Protein AF-A0ABD2ZBI4-F1 (afdb_monomer_lite)

InterPro domains:
  IPR021789 KHA domain [PF11834] (66-126)
  IPR021789 KHA domain [PS51490] (66-126)

pLDDT: mean 73.32, std 20.03, range [37.72, 95.75]

Structure (mmCIF, N/CA/C/O backbone):
data_AF-A0ABD2ZBI4-F1
#
_entry.id   AF-A0ABD2ZBI4-F1
#
loop_
_atom_site.group_PDB
_atom_site.id
_atom_site.type_symbol
_atom_site.label_atom_id
_atom_site.label_alt_id
_atom_site.label_comp_id
_atom_site.label_asym_id
_atom_site.label_entity_id
_atom_site.label_seq_id
_atom_site.pdbx_PDB_ins_code
_atom_site.Cartn_x
_atom_site.Cartn_y
_atom_site.Cartn_z
_atom_site.occupancy
_atom_site.B_iso_or_equiv
_atom_site.auth_seq_id
_atom_site.auth_comp_id
_atom_site.auth_asym_id
_atom_site.auth_atom_id
_atom_site.pdbx_PDB_model_num
ATOM 1 N N . MET A 1 1 ? 1.483 36.965 -34.963 1.00 39.94 1 MET A N 1
ATOM 2 C CA . MET A 1 1 ? 0.179 36.285 -34.822 1.00 39.94 1 MET A CA 1
ATOM 3 C C . MET A 1 1 ? 0.174 35.145 -35.820 1.00 39.94 1 MET A C 1
ATOM 5 O O . MET A 1 1 ? 0.020 35.406 -37.003 1.00 39.94 1 MET A O 1
ATOM 9 N N . GLU A 1 2 ? 0.443 33.925 -35.370 1.00 47.12 2 GLU A N 1
ATOM 10 C CA . GLU A 1 2 ? 0.445 32.732 -36.221 1.00 47.12 2 GLU A CA 1
ATOM 11 C C . GLU A 1 2 ? -0.832 31.949 -35.910 1.00 47.12 2 GLU A C 1
ATOM 13 O O . GLU A 1 2 ? -1.054 31.515 -34.780 1.00 47.12 2 GLU A O 1
ATOM 18 N N . ARG A 1 3 ? -1.745 31.913 -36.883 1.00 52.53 3 ARG A N 1
ATOM 19 C CA . ARG A 1 3 ? -3.045 31.249 -36.786 1.00 52.53 3 ARG A CA 1
ATOM 20 C C . ARG A 1 3 ? -2.823 29.797 -37.194 1.00 52.53 3 ARG A C 1
ATOM 22 O O . ARG A 1 3 ? -2.479 29.550 -38.341 1.00 52.53 3 ARG A O 1
ATOM 29 N N . ALA A 1 4 ? -2.986 28.865 -36.258 1.00 58.53 4 ALA A N 1
ATOM 30 C CA . ALA A 1 4 ? -2.943 27.441 -36.560 1.00 58.53 4 ALA A CA 1
ATOM 31 C C . ALA A 1 4 ? -4.121 27.097 -37.484 1.00 58.53 4 ALA A C 1
ATOM 33 O O . ALA A 1 4 ? -5.279 27.143 -37.063 1.00 58.53 4 ALA A O 1
ATOM 34 N N . ASP A 1 5 ? -3.812 26.824 -38.749 1.00 60.62 5 ASP A N 1
ATOM 35 C CA . ASP A 1 5 ? -4.770 26.321 -39.725 1.00 60.62 5 ASP A CA 1
ATOM 36 C C . ASP A 1 5 ? -4.970 24.828 -39.454 1.00 60.62 5 ASP A C 1
ATOM 38 O O . ASP A 1 5 ? -4.016 24.047 -39.424 1.00 60.62 5 ASP A O 1
ATOM 42 N N . VAL A 1 6 ? -6.204 24.442 -39.147 1.00 62.09 6 VAL A N 1
ATOM 43 C CA . VAL A 1 6 ? -6.538 23.056 -38.819 1.00 62.09 6 VAL A CA 1
ATOM 44 C C . VAL A 1 6 ? -6.834 22.335 -40.129 1.00 62.09 6 VAL A C 1
ATOM 46 O O . VAL A 1 6 ? -7.822 22.646 -40.785 1.00 62.09 6 VAL A O 1
ATOM 49 N N . ASP A 1 7 ? -5.973 21.383 -40.485 1.00 65.12 7 ASP A N 1
ATOM 50 C CA . ASP A 1 7 ? -6.052 20.567 -41.701 1.00 65.12 7 ASP A CA 1
ATOM 51 C C . ASP A 1 7 ? -7.427 19.877 -41.856 1.00 65.12 7 ASP A C 1
ATOM 53 O O . ASP A 1 7 ? -7.882 19.142 -40.968 1.00 65.12 7 ASP A O 1
ATOM 57 N N . ASP A 1 8 ? -8.094 20.100 -42.997 1.00 60.00 8 ASP A N 1
ATOM 58 C CA . ASP A 1 8 ? -9.451 19.605 -43.309 1.00 60.00 8 ASP A CA 1
ATOM 59 C C . ASP A 1 8 ? -9.556 18.065 -43.258 1.00 60.00 8 ASP A C 1
ATOM 61 O O . ASP A 1 8 ? -10.634 17.492 -43.048 1.00 60.00 8 ASP A O 1
ATOM 65 N N . THR A 1 9 ? -8.422 17.369 -43.356 1.00 56.16 9 THR A N 1
ATOM 66 C CA . THR A 1 9 ? -8.325 15.910 -43.223 1.00 56.16 9 THR A CA 1
ATOM 67 C C . THR A 1 9 ? -8.697 15.416 -41.820 1.00 56.16 9 THR A C 1
ATOM 69 O O . THR A 1 9 ? -9.193 14.297 -41.675 1.00 56.16 9 THR A O 1
ATOM 72 N N . ILE A 1 10 ? -8.505 16.229 -40.773 1.00 58.94 10 ILE A N 1
ATOM 73 C CA . ILE A 1 10 ? -8.881 15.867 -39.393 1.00 58.94 10 ILE A CA 1
ATOM 74 C C . ILE A 1 10 ? -10.389 16.046 -39.187 1.00 58.94 10 ILE A C 1
ATOM 76 O O . ILE A 1 10 ? -11.028 15.232 -38.516 1.00 58.94 10 ILE A O 1
ATOM 80 N N . ARG A 1 11 ? -10.985 17.062 -39.823 1.00 54.84 11 ARG A N 1
ATOM 81 C CA . ARG A 1 11 ? -12.418 17.368 -39.706 1.00 54.84 11 ARG A CA 1
ATOM 82 C C . ARG A 1 11 ? -13.302 16.254 -40.279 1.00 54.84 11 ARG A C 1
ATOM 84 O O . ARG A 1 11 ? -14.372 16.003 -39.740 1.00 54.84 11 ARG A O 1
ATOM 91 N N . SER A 1 12 ? -12.841 15.556 -41.317 1.00 58.25 12 SER A N 1
ATOM 92 C CA . SER A 1 12 ? -13.592 14.474 -41.981 1.00 58.25 12 SER A CA 1
ATOM 93 C C . SER A 1 12 ? -13.561 13.117 -41.258 1.00 58.25 12 SER A C 1
ATOM 95 O O . SER A 1 12 ? -14.375 12.249 -41.567 1.00 58.25 12 SER A O 1
ATOM 97 N N . LYS A 1 13 ? -12.654 12.920 -40.286 1.00 53.72 13 LYS A N 1
ATOM 98 C CA . LYS A 1 13 ? -12.561 11.682 -39.479 1.00 53.72 13 LYS A CA 1
ATOM 99 C C . LYS A 1 13 ? -13.360 11.733 -38.181 1.00 53.72 13 LYS A C 1
ATOM 101 O O . LYS A 1 13 ? -13.559 10.703 -37.539 1.00 53.72 13 LYS A O 1
ATOM 106 N N . LEU A 1 14 ? -13.823 12.916 -37.793 1.00 54.75 14 LEU A N 1
ATOM 107 C CA . LEU A 1 14 ? -14.796 13.062 -36.726 1.00 54.75 14 LEU A CA 1
ATOM 108 C C . LEU A 1 14 ? -16.154 12.746 -37.348 1.00 54.75 14 LEU A C 1
ATOM 110 O O . LEU A 1 14 ? -16.728 13.579 -38.043 1.00 54.75 14 LEU A O 1
ATOM 114 N N . SER A 1 15 ? -16.622 11.508 -37.163 1.00 55.59 15 SER A N 1
ATOM 115 C CA . SER A 1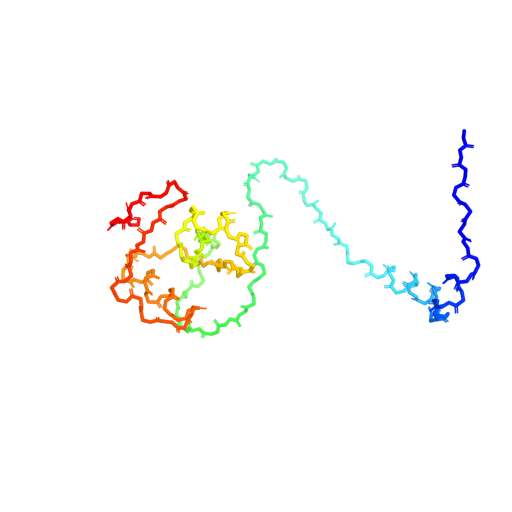 15 ? -17.995 11.129 -37.503 1.00 55.59 15 SER A CA 1
ATOM 116 C C . SER A 1 15 ? -18.935 12.253 -37.050 1.00 55.59 15 SER A C 1
ATOM 118 O O . SER A 1 15 ? -18.845 12.656 -35.885 1.00 55.59 15 SER A O 1
ATOM 120 N N . PRO A 1 16 ? -19.831 12.767 -37.911 1.00 56.75 16 PRO A N 1
ATOM 121 C CA . PRO A 1 16 ? -20.856 13.718 -37.520 1.00 56.75 16 PRO A CA 1
ATOM 122 C C . PRO A 1 16 ? -21.944 12.964 -36.745 1.00 56.75 16 PRO A C 1
ATOM 124 O O . PRO A 1 16 ? -23.127 13.047 -37.061 1.00 56.75 16 PRO A O 1
ATOM 127 N N . VAL A 1 17 ? -21.551 12.194 -35.725 1.00 58.75 17 VAL A N 1
ATOM 128 C CA . VAL A 1 17 ? -22.416 11.926 -34.587 1.00 58.75 17 VAL A CA 1
ATOM 129 C C . VAL A 1 17 ? -22.690 13.296 -33.998 1.00 58.75 17 VAL A C 1
ATOM 131 O O . VAL A 1 17 ? -21.837 13.959 -33.415 1.00 58.75 17 VAL A O 1
ATOM 134 N N . ASN A 1 18 ? -23.876 13.739 -34.382 1.00 60.50 18 ASN A N 1
ATOM 135 C CA . ASN A 1 18 ? -24.550 14.990 -34.160 1.00 60.50 18 ASN A CA 1
ATOM 136 C C . ASN A 1 18 ? -23.976 15.774 -32.967 1.00 60.50 18 ASN A C 1
ATOM 138 O O . ASN A 1 18 ? -24.384 15.608 -31.821 1.00 60.50 18 ASN A O 1
ATOM 142 N N . LEU A 1 19 ? -23.020 16.666 -33.251 1.00 64.50 19 LEU A N 1
ATOM 143 C CA . LEU A 1 19 ? -22.458 17.590 -32.262 1.00 64.50 19 LEU A CA 1
ATOM 144 C C . LEU A 1 19 ? -23.580 18.366 -31.549 1.00 64.50 19 LEU A C 1
ATOM 146 O O . LEU A 1 19 ? -23.479 18.673 -30.368 1.00 64.50 19 LEU A O 1
ATOM 150 N N . ASN A 1 20 ? -24.674 18.638 -32.262 1.00 65.69 20 ASN A N 1
ATOM 151 C CA . ASN A 1 20 ? -25.855 19.297 -31.729 1.00 65.69 20 ASN A CA 1
ATOM 152 C C . ASN A 1 20 ? -26.642 18.403 -30.743 1.00 65.69 20 ASN A C 1
ATOM 154 O O . ASN A 1 20 ? -27.115 18.911 -29.737 1.00 65.69 20 ASN A O 1
ATOM 158 N N . GLU A 1 21 ? -26.690 17.084 -30.931 1.00 68.75 21 GLU A N 1
ATOM 159 C CA . GLU A 1 21 ? -27.237 16.121 -29.959 1.00 68.75 21 GLU A CA 1
ATOM 160 C C . GLU A 1 21 ? -26.358 16.029 -28.699 1.00 68.75 21 GLU A C 1
ATOM 162 O O . GLU A 1 21 ? -26.870 16.037 -27.582 1.00 68.75 21 GLU A O 1
ATOM 167 N N . MET A 1 22 ? -25.026 16.040 -28.842 1.00 68.38 22 MET A N 1
ATOM 168 C CA . MET A 1 22 ? -24.111 16.110 -27.691 1.00 68.38 22 MET A CA 1
ATOM 169 C C . MET A 1 22 ? -24.230 17.432 -26.917 1.00 68.38 22 MET A C 1
ATOM 171 O O . MET A 1 22 ? -24.132 1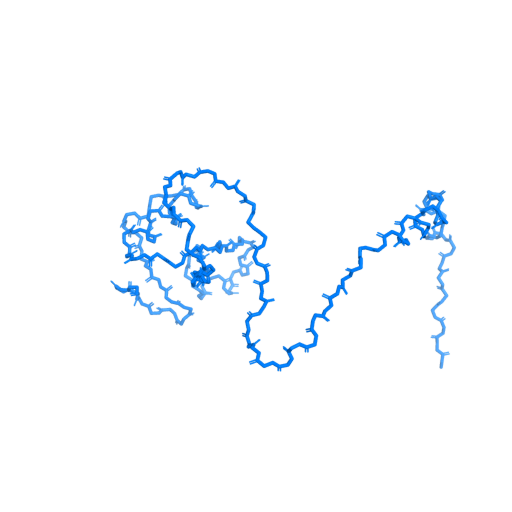7.431 -25.690 1.00 68.38 22 MET A O 1
ATOM 175 N N . LEU A 1 23 ? -24.443 18.554 -27.614 1.00 65.75 23 LEU A N 1
ATOM 176 C CA . LEU A 1 23 ? -24.669 19.861 -26.991 1.00 65.75 23 LEU A CA 1
ATOM 177 C C . LEU A 1 23 ? -26.029 19.922 -26.281 1.00 65.75 23 LEU A C 1
ATOM 179 O O . LEU A 1 23 ? -26.083 20.399 -25.151 1.00 65.75 23 LEU A O 1
ATOM 183 N N . GLN A 1 24 ? -27.086 19.373 -26.885 1.00 64.12 24 GLN A N 1
ATOM 184 C CA . GLN A 1 24 ? -28.418 19.278 -26.272 1.00 64.12 24 GLN A CA 1
ATOM 185 C C . GLN A 1 24 ? -28.412 18.379 -25.025 1.00 64.12 24 GLN A C 1
ATOM 187 O O . GLN A 1 24 ? -28.964 18.749 -23.992 1.00 64.12 24 GLN A O 1
ATOM 192 N N . ASN A 1 25 ? -27.715 17.239 -25.064 1.00 64.38 25 ASN A N 1
ATOM 193 C CA . ASN A 1 25 ? -27.607 16.332 -23.914 1.00 64.38 25 ASN A CA 1
ATOM 194 C C . ASN A 1 25 ? -26.712 16.876 -22.784 1.00 64.38 25 ASN A C 1
ATOM 196 O O . ASN A 1 25 ? -26.811 16.417 -21.645 1.00 64.38 25 ASN A O 1
ATOM 200 N N . ARG A 1 26 ? -25.854 17.868 -23.063 1.00 63.69 26 ARG A N 1
ATOM 201 C CA . ARG A 1 26 ? -25.037 18.547 -22.043 1.00 63.69 26 ARG A CA 1
ATOM 202 C C . ARG A 1 26 ? -25.858 19.505 -21.174 1.00 63.69 26 ARG A C 1
ATOM 204 O O . ARG A 1 26 ? -25.435 19.822 -20.065 1.00 63.69 26 ARG A O 1
ATOM 211 N N . GLU A 1 27 ? -27.014 19.955 -21.658 1.00 58.97 27 GLU A N 1
ATOM 212 C CA . GLU A 1 27 ? -27.854 20.953 -20.985 1.00 58.97 27 GLU A CA 1
ATOM 213 C C . GLU A 1 27 ? -28.671 20.382 -19.810 1.00 58.97 27 GLU A C 1
ATOM 215 O O . GLU A 1 27 ? -29.222 21.136 -19.011 1.00 58.97 27 GLU A O 1
ATOM 220 N N . LEU A 1 28 ? -28.657 19.059 -19.606 1.00 58.06 28 LEU A N 1
ATOM 221 C CA . LEU A 1 28 ? -29.186 18.402 -18.402 1.00 58.06 28 LEU A CA 1
ATOM 222 C C . LEU A 1 28 ? -28.184 18.447 -17.237 1.00 58.06 28 LEU A C 1
ATOM 224 O O . LEU A 1 28 ? -27.954 17.458 -16.540 1.00 58.06 28 LEU A O 1
ATOM 228 N N . GLY A 1 29 ? -27.557 19.603 -17.029 1.00 63.84 29 GLY A N 1
ATOM 229 C CA . GLY A 1 29 ? -26.676 19.820 -15.892 1.00 63.84 29 GLY A CA 1
ATOM 230 C C . GLY A 1 29 ? -27.450 19.649 -14.585 1.00 63.84 29 GLY A C 1
ATOM 231 O O . GLY A 1 29 ? -28.411 20.371 -14.319 1.00 63.84 29 GLY A O 1
ATOM 232 N N . HIS A 1 30 ? -27.033 18.704 -13.741 1.00 67.06 30 HIS A N 1
ATOM 233 C CA . HIS A 1 30 ? -27.515 18.644 -12.365 1.00 67.06 30 HIS A CA 1
ATOM 234 C C . HIS A 1 30 ? -27.186 19.965 -11.661 1.00 67.06 30 HIS A C 1
ATOM 236 O O . HIS A 1 30 ? -26.053 20.445 -11.721 1.00 67.06 30 HIS A O 1
ATOM 242 N N . ARG A 1 31 ? -28.177 20.569 -10.995 1.00 60.38 31 ARG A N 1
ATOM 243 C CA . ARG A 1 31 ? -27.988 21.824 -10.265 1.00 60.38 31 ARG A CA 1
ATOM 244 C C . ARG A 1 31 ? -27.084 21.568 -9.059 1.00 60.38 31 ARG A C 1
ATOM 246 O O . ARG A 1 31 ? -27.553 21.113 -8.020 1.00 60.38 31 ARG A O 1
ATOM 253 N N . ILE A 1 32 ? -25.793 21.856 -9.200 1.00 67.62 32 ILE A N 1
ATOM 254 C CA . ILE A 1 32 ? -24.843 21.818 -8.088 1.00 67.62 32 ILE A CA 1
ATOM 255 C C . ILE A 1 32 ? -25.111 23.061 -7.239 1.00 67.62 32 ILE A C 1
ATOM 257 O O . ILE A 1 32 ? -24.678 24.164 -7.563 1.00 67.62 32 ILE A O 1
ATOM 261 N N . THR A 1 33 ? -25.890 22.903 -6.174 1.00 69.25 33 THR A N 1
ATOM 262 C CA . THR A 1 33 ? -25.996 23.929 -5.138 1.00 69.25 33 THR A CA 1
ATOM 263 C C . THR A 1 33 ? -24.737 23.840 -4.286 1.00 69.25 33 THR A C 1
ATOM 265 O O . THR A 1 33 ? -24.572 22.885 -3.534 1.00 69.25 33 THR A O 1
ATOM 268 N N . VAL A 1 34 ? -23.844 24.818 -4.430 1.00 60.78 34 VAL A N 1
ATOM 269 C CA . VAL A 1 34 ? -22.739 25.031 -3.492 1.00 60.78 34 VAL A CA 1
ATOM 270 C C . VAL A 1 34 ? -23.322 25.821 -2.318 1.00 60.78 34 VAL A C 1
ATOM 272 O O . VAL A 1 34 ? -23.749 26.955 -2.530 1.00 60.78 34 VAL A O 1
ATOM 275 N N . PRO A 1 35 ? -23.454 25.245 -1.112 1.00 62.53 35 PRO A N 1
ATOM 276 C CA . PRO A 1 35 ? -23.833 26.032 0.048 1.00 62.53 35 PRO A CA 1
ATOM 277 C C . PRO A 1 35 ? -22.704 27.017 0.369 1.00 62.53 35 PRO A C 1
ATOM 279 O O . PRO A 1 35 ? -21.575 26.602 0.630 1.00 62.53 35 PRO A O 1
ATOM 282 N N . ASP A 1 36 ? -23.020 28.313 0.375 1.00 52.62 36 ASP A N 1
ATOM 283 C CA . ASP A 1 36 ? -22.165 29.373 0.918 1.00 52.62 36 ASP A CA 1
ATOM 284 C C . ASP A 1 36 ? -22.127 29.258 2.450 1.00 52.62 36 ASP A C 1
ATOM 286 O O . ASP A 1 36 ? -22.684 30.068 3.188 1.00 52.62 36 ASP A O 1
ATOM 290 N N . THR A 1 37 ? -21.487 28.208 2.951 1.00 55.78 37 THR A N 1
ATOM 291 C CA . THR A 1 37 ? -20.962 28.191 4.315 1.00 55.78 37 THR A CA 1
ATOM 292 C C . THR A 1 37 ? -19.453 28.151 4.207 1.00 55.78 37 THR A C 1
ATOM 294 O O . THR A 1 37 ? -18.808 27.103 4.274 1.00 55.78 37 THR A O 1
ATOM 297 N N . LEU A 1 38 ? -18.907 29.340 3.985 1.00 53.25 38 LEU A N 1
ATOM 298 C CA . LEU A 1 38 ? -17.571 29.710 4.416 1.00 53.25 38 LEU A CA 1
ATOM 299 C C . LEU A 1 38 ? -17.531 29.433 5.926 1.00 53.25 38 LEU A C 1
ATOM 301 O O . LEU A 1 38 ? -18.163 30.176 6.662 1.00 53.25 38 LEU A O 1
ATOM 305 N N . ASP A 1 39 ? -16.961 28.288 6.335 1.00 50.03 39 ASP A N 1
ATOM 306 C CA . ASP A 1 39 ? -16.275 28.112 7.635 1.00 50.03 39 ASP A CA 1
ATOM 307 C C . ASP A 1 39 ? -15.777 26.691 7.966 1.00 50.03 39 ASP A C 1
ATOM 309 O O . ASP A 1 39 ? -15.230 26.498 9.052 1.00 50.03 39 ASP A O 1
ATOM 313 N N . HIS A 1 40 ? -15.868 25.675 7.095 1.00 50.38 40 HIS A N 1
ATOM 314 C CA . HIS A 1 40 ? -15.384 24.327 7.458 1.00 50.38 40 HIS A CA 1
ATOM 315 C C . HIS A 1 40 ? -14.444 23.698 6.407 1.00 50.38 40 HIS A C 1
ATOM 317 O O . HIS A 1 40 ? -14.877 23.430 5.286 1.00 50.38 40 HIS A O 1
ATOM 323 N N . PRO A 1 41 ? -13.168 23.395 6.745 1.00 45.53 41 PRO A N 1
ATOM 324 C CA . PRO A 1 41 ? -12.173 22.868 5.807 1.00 45.53 41 PRO A CA 1
ATOM 325 C C . PRO A 1 41 ? -12.317 21.356 5.555 1.00 45.53 41 PRO A C 1
ATOM 327 O O . PRO A 1 41 ? -11.321 20.643 5.551 1.00 45.53 41 PRO A O 1
ATOM 330 N N . ASN A 1 42 ? -13.535 20.832 5.386 1.00 50.22 42 ASN A N 1
ATOM 331 C CA . ASN A 1 42 ? -13.739 19.426 5.019 1.00 50.22 42 ASN A CA 1
ATOM 332 C C . ASN A 1 42 ? -15.163 19.175 4.505 1.00 50.22 42 ASN A C 1
ATOM 334 O O . ASN A 1 42 ? -16.044 18.739 5.241 1.00 50.22 42 ASN A O 1
ATOM 338 N N . ALA A 1 43 ? -15.380 19.409 3.214 1.00 45.00 43 ALA A N 1
ATOM 339 C CA . ALA A 1 43 ? -16.557 18.920 2.502 1.00 45.00 43 ALA A CA 1
ATOM 340 C C . ALA A 1 43 ? -16.123 18.101 1.277 1.00 45.00 43 ALA A C 1
ATOM 342 O O . ALA A 1 43 ? -16.493 18.392 0.144 1.00 45.00 43 ALA A O 1
ATOM 343 N N . PHE A 1 44 ? -15.320 17.057 1.503 1.00 48.72 44 PHE A N 1
ATOM 344 C CA . PHE A 1 44 ? -15.209 15.958 0.546 1.00 48.72 44 PHE A CA 1
ATOM 345 C C . PHE A 1 44 ? -16.393 15.022 0.779 1.00 48.72 44 PHE A C 1
ATOM 347 O O . PHE A 1 44 ? -16.362 14.169 1.666 1.00 48.72 44 PHE A O 1
ATOM 354 N N . MET A 1 45 ? -17.462 15.207 0.003 1.00 39.09 45 MET A N 1
ATOM 355 C CA . MET A 1 45 ? -18.546 14.231 -0.056 1.00 39.09 45 MET A CA 1
ATOM 356 C C . MET A 1 45 ? -17.977 12.898 -0.555 1.00 39.09 45 MET A C 1
ATOM 358 O O . MET A 1 45 ? -17.605 12.758 -1.718 1.00 39.09 45 MET A O 1
ATOM 362 N N . CYS A 1 46 ? -17.852 11.932 0.352 1.00 42.47 46 CYS A N 1
ATOM 363 C CA . CYS A 1 46 ? -17.456 10.572 0.025 1.00 42.47 46 CYS A CA 1
ATOM 364 C C . CYS A 1 46 ? -18.698 9.838 -0.484 1.00 42.47 46 CYS A C 1
ATOM 366 O O . CYS A 1 46 ? -19.558 9.451 0.302 1.00 42.47 46 CYS A O 1
ATOM 368 N N . ASN A 1 47 ? -18.802 9.673 -1.800 1.00 39.12 47 ASN A N 1
ATOM 369 C CA . ASN A 1 47 ? -19.779 8.762 -2.380 1.00 39.12 47 ASN A CA 1
ATOM 370 C C . ASN A 1 47 ? -19.282 7.336 -2.114 1.00 39.12 47 ASN A C 1
ATOM 372 O O . ASN A 1 47 ? -18.281 6.901 -2.681 1.00 39.12 47 ASN A O 1
ATOM 376 N N . GLU A 1 48 ? -19.936 6.645 -1.185 1.00 45.84 48 GLU A N 1
ATOM 377 C CA . GLU A 1 48 ? -19.689 5.237 -0.887 1.00 45.84 48 GLU A CA 1
ATOM 378 C C . GLU A 1 48 ? -20.242 4.370 -2.024 1.00 45.84 48 GLU A C 1
ATOM 380 O O . GLU A 1 48 ? -21.448 4.135 -2.126 1.00 45.84 48 GLU A O 1
ATOM 385 N N . GLU A 1 49 ? -19.358 3.848 -2.871 1.00 43.66 49 GLU A N 1
ATOM 386 C CA . GLU A 1 49 ? -19.651 2.632 -3.624 1.00 43.66 49 GLU A CA 1
ATOM 387 C C . GLU A 1 49 ? -19.612 1.470 -2.624 1.00 43.66 49 GLU A C 1
ATOM 389 O O . GLU A 1 49 ? -18.553 1.019 -2.187 1.00 43.66 49 GLU A O 1
ATOM 394 N N . LYS A 1 50 ? -20.804 1.066 -2.171 1.00 40.75 50 LYS A N 1
ATOM 395 C CA . LYS A 1 50 ? -21.032 -0.036 -1.233 1.00 40.75 50 LYS A CA 1
ATOM 396 C C . LYS A 1 50 ? -20.331 -1.310 -1.710 1.00 40.75 50 LYS A C 1
ATOM 398 O O . LYS A 1 50 ? -20.788 -1.935 -2.663 1.00 40.75 50 LYS A O 1
ATOM 403 N N . HIS A 1 51 ? -19.322 -1.757 -0.970 1.00 38.69 51 HIS A N 1
ATOM 404 C CA . HIS A 1 51 ? -19.000 -3.177 -0.894 1.00 38.69 51 HIS A CA 1
ATOM 405 C C . HIS A 1 51 ? -19.343 -3.670 0.513 1.00 38.69 51 HIS A C 1
ATOM 407 O O . HIS A 1 51 ? -18.855 -3.150 1.515 1.00 38.69 51 HIS A O 1
ATOM 413 N N . GLU A 1 52 ? -20.277 -4.616 0.563 1.00 49.78 52 GLU A N 1
ATOM 414 C CA . GLU A 1 52 ? -20.795 -5.255 1.766 1.00 49.78 52 GLU A CA 1
ATOM 415 C C . GLU A 1 52 ? -19.685 -5.935 2.574 1.00 49.78 52 GLU A C 1
ATOM 417 O O . GLU A 1 52 ? -19.076 -6.904 2.134 1.00 49.78 52 GLU A O 1
ATOM 422 N N . SER A 1 53 ? -19.528 -5.514 3.825 1.00 40.66 53 SER A N 1
ATOM 423 C CA . SER A 1 53 ? -19.375 -6.456 4.931 1.00 40.66 53 SER A CA 1
ATOM 424 C C . SER A 1 53 ? -20.004 -5.834 6.172 1.00 40.66 53 SER A C 1
ATOM 426 O O . SER A 1 53 ? -19.579 -4.784 6.654 1.00 40.66 53 SER A O 1
ATOM 428 N N . SER A 1 54 ? -21.081 -6.468 6.620 1.00 52.09 54 SER A N 1
ATOM 429 C CA . SER A 1 54 ? -21.904 -6.105 7.767 1.00 52.09 54 SER A CA 1
ATOM 430 C C . SER A 1 54 ? -21.068 -5.820 9.018 1.00 52.09 54 SER A C 1
ATOM 432 O O . SER A 1 54 ? -20.272 -6.659 9.428 1.00 52.09 54 SER A O 1
ATOM 434 N N . LEU A 1 55 ? -21.275 -4.652 9.634 1.00 48.72 55 LEU A N 1
ATOM 435 C CA . LEU A 1 55 ? -21.790 -4.505 11.001 1.00 48.72 55 LEU A CA 1
ATOM 436 C C . LEU A 1 55 ? -21.692 -3.035 11.454 1.00 48.72 55 LEU A C 1
ATOM 438 O O . LEU A 1 55 ? -20.641 -2.409 11.391 1.00 48.72 55 LEU A O 1
ATOM 442 N N . GLN A 1 56 ? -22.796 -2.578 12.053 1.00 41.59 56 GLN A N 1
ATOM 443 C CA . GLN A 1 56 ? -22.863 -1.554 13.102 1.00 41.59 56 GLN A CA 1
ATOM 444 C C . GLN A 1 56 ? -23.058 -0.080 12.685 1.00 41.59 56 GLN A C 1
ATOM 446 O O . GLN A 1 56 ? -22.126 0.665 12.421 1.00 41.59 56 GLN A O 1
ATOM 451 N N . GLY A 1 57 ? -24.323 0.348 12.796 1.00 37.72 57 GLY A N 1
ATOM 452 C CA . GLY A 1 57 ? -24.696 1.551 13.545 1.00 37.72 57 GLY A CA 1
ATOM 453 C C . GLY A 1 57 ? -24.417 2.899 12.886 1.00 37.72 57 GLY A C 1
ATOM 454 O O . GLY A 1 57 ? -23.323 3.436 12.974 1.00 37.72 57 GLY A O 1
ATOM 455 N N . SER A 1 58 ? -25.473 3.505 12.344 1.00 49.03 58 SER A N 1
ATOM 456 C CA . SER A 1 58 ? -25.527 4.911 11.943 1.00 49.03 58 SER A CA 1
ATOM 457 C C . SER A 1 58 ? -25.110 5.848 13.089 1.00 49.03 58 SER A C 1
ATOM 459 O O . SER A 1 58 ? -25.938 6.241 13.912 1.00 49.03 58 SER A O 1
ATOM 461 N N . THR A 1 59 ? -23.847 6.269 13.108 1.00 43.84 59 THR A N 1
ATOM 462 C CA . THR A 1 59 ? -23.385 7.446 13.847 1.00 43.84 59 THR A CA 1
ATOM 463 C C . THR A 1 59 ? -22.706 8.409 12.874 1.00 43.84 59 THR A C 1
ATOM 465 O O . THR A 1 59 ? -21.606 8.192 12.386 1.00 43.84 59 THR A O 1
ATOM 468 N N . LYS A 1 60 ? -23.441 9.474 12.541 1.00 47.28 60 LYS A N 1
ATOM 469 C CA . LYS A 1 60 ? -22.961 10.817 12.184 1.00 47.28 60 LYS A CA 1
ATOM 470 C C . LYS A 1 60 ? -21.503 10.887 11.674 1.00 47.28 60 LYS A C 1
ATOM 472 O O . LYS A 1 60 ? -20.595 11.180 12.439 1.00 47.28 60 LYS A O 1
ATOM 477 N N . GLY A 1 61 ? -21.323 10.654 10.372 1.00 52.97 61 GLY A N 1
ATOM 478 C CA . GLY A 1 61 ? -20.213 1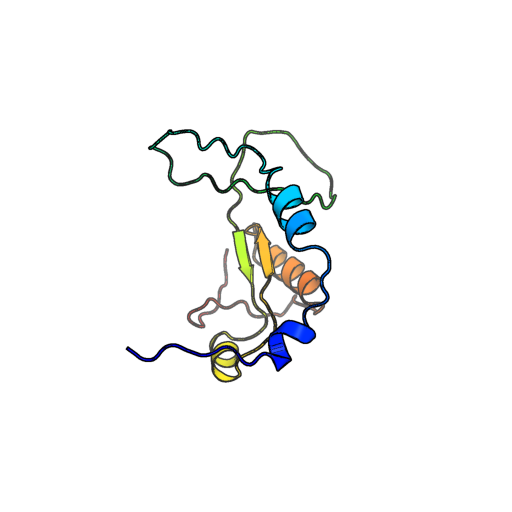1.153 9.549 1.00 52.97 61 GLY A CA 1
ATOM 479 C C . GLY A 1 61 ? -18.821 11.155 10.183 1.00 52.97 61 GLY A C 1
ATOM 480 O O . GLY A 1 61 ? -18.167 12.196 10.184 1.00 52.97 61 GLY A O 1
ATOM 481 N N . SER A 1 62 ? -18.341 10.025 10.714 1.00 59.91 62 SER A N 1
ATOM 482 C CA . SER A 1 62 ? -16.922 9.930 11.056 1.00 59.91 62 SER A CA 1
ATOM 483 C C . SER A 1 62 ? -16.125 9.879 9.752 1.00 59.91 62 SER A C 1
ATOM 485 O O . SER A 1 62 ? -16.076 8.832 9.104 1.00 59.91 62 SER A O 1
ATOM 487 N N . CYS A 1 63 ? -15.526 10.999 9.347 1.00 59.16 63 CYS A N 1
ATOM 488 C CA . CYS A 1 63 ? -14.521 11.020 8.290 1.00 59.16 63 CYS A CA 1
ATOM 489 C C . CYS A 1 63 ? -13.395 10.071 8.708 1.00 59.16 63 CYS A C 1
ATOM 491 O O . CYS A 1 63 ? -12.551 10.416 9.532 1.00 59.16 63 CYS A O 1
ATOM 493 N N . SER A 1 64 ? -13.418 8.836 8.215 1.00 76.06 64 SER A N 1
ATOM 494 C CA . SER A 1 64 ? -12.358 7.888 8.507 1.00 76.06 64 SER A CA 1
ATOM 495 C C . SER A 1 64 ? -11.106 8.346 7.773 1.00 76.06 64 SER A C 1
ATOM 497 O O . SER A 1 64 ? -11.146 8.462 6.546 1.00 76.06 64 SER A O 1
ATOM 499 N N . SER A 1 65 ? -10.013 8.594 8.500 1.00 89.19 65 SER A N 1
ATOM 500 C CA . SER A 1 65 ? -8.707 8.860 7.895 1.00 89.19 65 SER A CA 1
ATOM 501 C C . SER A 1 65 ? -8.393 7.773 6.868 1.00 89.19 65 SER A C 1
ATOM 503 O O . SER A 1 65 ? -8.672 6.595 7.103 1.00 89.19 65 SER A O 1
ATOM 505 N N . ARG A 1 66 ? -7.867 8.165 5.708 1.00 93.62 66 ARG A N 1
ATOM 506 C CA . ARG A 1 66 ? -7.494 7.254 4.620 1.00 93.62 66 ARG A CA 1
ATOM 507 C C . ARG A 1 66 ? -6.000 7.359 4.380 1.00 93.62 66 ARG A C 1
ATOM 509 O O . ARG A 1 66 ? -5.433 8.437 4.535 1.00 93.62 66 ARG A O 1
ATOM 516 N N . VAL A 1 67 ? -5.389 6.251 3.986 1.00 94.00 67 VAL A N 1
ATOM 517 C CA . VAL A 1 67 ? -3.962 6.182 3.668 1.00 94.00 67 VAL A CA 1
ATOM 518 C C . VAL A 1 67 ? -3.761 5.488 2.332 1.00 94.00 67 VAL A C 1
ATOM 520 O O . VAL A 1 67 ? -4.472 4.540 1.991 1.00 94.00 67 VAL A O 1
ATOM 523 N N . SER A 1 68 ? -2.804 5.992 1.562 1.00 94.38 68 SER A N 1
ATOM 524 C CA . SER A 1 68 ? -2.390 5.382 0.304 1.00 94.38 68 SER A CA 1
ATOM 525 C C . SER A 1 68 ? -1.262 4.403 0.578 1.00 94.38 68 SER A C 1
ATOM 527 O O . SER A 1 68 ? -0.240 4.778 1.143 1.00 94.38 68 SER A O 1
ATOM 529 N N . ILE A 1 69 ? -1.434 3.158 0.151 1.00 95.06 69 ILE A N 1
ATOM 530 C CA . ILE A 1 69 ? -0.407 2.124 0.239 1.00 95.06 69 ILE A CA 1
ATOM 531 C C . ILE A 1 69 ? 0.113 1.801 -1.156 1.00 95.06 69 ILE A C 1
ATOM 533 O O . ILE A 1 69 ? -0.635 1.788 -2.138 1.00 95.06 69 ILE A O 1
ATOM 537 N N . TYR A 1 70 ? 1.407 1.523 -1.244 1.00 94.94 70 TYR A N 1
ATOM 538 C CA . TYR A 1 70 ? 2.084 1.194 -2.490 1.00 94.94 70 TYR A CA 1
ATOM 539 C C . TYR A 1 70 ? 2.916 -0.067 -2.310 1.00 94.94 70 TYR A C 1
ATOM 541 O O . TYR A 1 70 ? 3.438 -0.341 -1.232 1.00 94.94 70 TYR A O 1
ATOM 549 N N . ARG A 1 71 ? 3.064 -0.826 -3.393 1.00 92.50 71 ARG A N 1
ATOM 550 C CA . ARG A 1 71 ? 3.921 -2.007 -3.415 1.00 92.50 71 ARG A CA 1
ATOM 551 C C . ARG A 1 71 ? 5.370 -1.616 -3.716 1.00 92.50 71 ARG A C 1
ATOM 553 O O . ARG A 1 71 ? 5.622 -0.935 -4.712 1.00 92.50 71 ARG A O 1
ATOM 560 N N . GLY A 1 72 ? 6.308 -2.103 -2.903 1.00 91.62 72 GLY A N 1
ATOM 561 C CA . GLY A 1 72 ? 7.753 -1.921 -3.088 1.00 91.62 72 GLY A CA 1
ATOM 562 C C . GLY A 1 72 ? 8.327 -0.650 -2.447 1.00 91.62 72 GLY A C 1
ATOM 563 O O . GLY A 1 72 ? 7.594 0.210 -1.969 1.00 91.62 72 GLY A O 1
ATOM 564 N N . HIS A 1 73 ? 9.659 -0.540 -2.441 1.00 92.38 73 HIS A N 1
ATOM 565 C CA . HIS A 1 73 ? 10.382 0.563 -1.797 1.00 92.38 73 HIS A CA 1
ATOM 566 C C . HIS A 1 73 ? 10.187 1.893 -2.557 1.00 92.38 73 HIS A C 1
ATOM 568 O O . HIS A 1 73 ? 10.333 1.909 -3.785 1.00 92.38 73 HIS A O 1
ATOM 574 N N . PRO A 1 74 ? 9.937 3.029 -1.878 1.00 91.38 74 PRO A N 1
ATOM 575 C CA . PRO A 1 74 ? 9.639 4.312 -2.529 1.00 91.38 74 PRO A CA 1
ATOM 576 C C . PRO A 1 74 ? 10.754 4.811 -3.460 1.00 91.38 74 PRO A C 1
ATOM 578 O O . PRO A 1 74 ? 10.469 5.385 -4.510 1.00 91.38 74 PRO A O 1
ATOM 581 N N . VAL A 1 75 ? 12.023 4.577 -3.108 1.00 89.44 75 VAL A N 1
ATOM 582 C CA . VAL A 1 75 ? 13.183 4.904 -3.968 1.00 89.44 75 VAL A CA 1
ATOM 583 C C . VAL A 1 75 ? 13.132 4.121 -5.282 1.00 89.44 75 VAL A C 1
ATOM 585 O O . VAL A 1 75 ? 13.114 4.720 -6.351 1.00 89.44 75 VAL A O 1
ATOM 588 N N . ILE A 1 76 ? 12.969 2.795 -5.206 1.00 88.12 76 ILE A N 1
ATOM 589 C CA . ILE A 1 76 ? 12.884 1.926 -6.388 1.00 88.12 76 ILE A CA 1
ATOM 590 C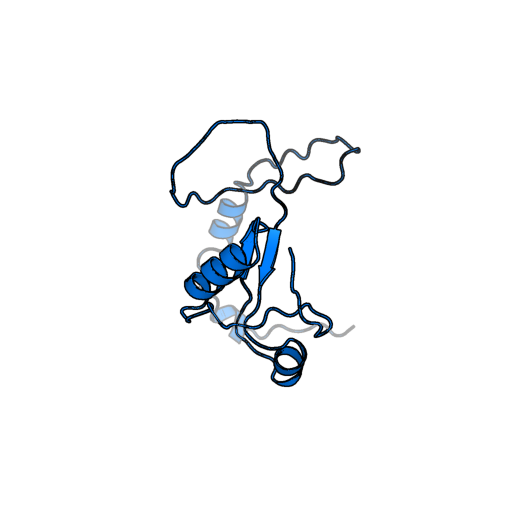 C . ILE A 1 76 ? 11.702 2.341 -7.270 1.00 88.12 76 ILE A C 1
ATOM 592 O O . ILE A 1 76 ? 11.836 2.412 -8.489 1.00 88.12 76 ILE A O 1
ATOM 596 N N . ARG A 1 77 ? 10.554 2.680 -6.664 1.00 89.44 77 ARG A N 1
ATOM 597 C CA . ARG A 1 77 ? 9.370 3.133 -7.408 1.00 89.44 77 ARG A CA 1
ATOM 598 C C . ARG A 1 77 ? 9.614 4.416 -8.198 1.00 89.44 77 ARG A C 1
ATOM 600 O O . ARG A 1 77 ? 9.127 4.531 -9.325 1.00 89.44 77 ARG A O 1
ATOM 607 N N . ARG A 1 78 ? 10.340 5.372 -7.611 1.00 87.69 78 ARG A N 1
ATOM 608 C CA . ARG A 1 78 ? 10.693 6.639 -8.266 1.00 87.69 78 ARG A CA 1
ATOM 609 C C . ARG A 1 78 ? 11.693 6.421 -9.398 1.00 87.69 78 ARG A C 1
ATOM 611 O O . ARG A 1 78 ? 11.466 6.936 -10.493 1.00 87.69 78 ARG A O 1
ATOM 618 N N . ASP A 1 79 ? 12.721 5.615 -9.155 1.00 88.94 79 ASP A N 1
ATOM 619 C CA . ASP A 1 79 ? 13.798 5.364 -10.117 1.00 88.94 79 ASP A CA 1
ATOM 620 C C . ASP A 1 79 ? 13.311 4.547 -11.319 1.00 88.94 79 ASP A C 1
ATOM 622 O O . ASP A 1 79 ? 13.571 4.902 -12.469 1.00 88.94 79 ASP A O 1
ATOM 626 N N . MET A 1 80 ? 12.535 3.489 -11.070 1.00 87.06 80 MET A N 1
ATOM 627 C CA . MET A 1 80 ? 12.013 2.598 -12.112 1.00 87.06 80 MET A CA 1
ATOM 628 C C . MET A 1 80 ? 10.725 3.100 -12.775 1.00 87.06 80 MET A C 1
ATOM 630 O O . MET A 1 80 ? 10.171 2.396 -13.617 1.00 87.06 80 MET A O 1
ATOM 634 N N . ARG A 1 81 ? 10.224 4.290 -12.404 1.00 83.31 81 ARG A N 1
ATOM 635 C CA . ARG A 1 81 ? 8.947 4.843 -12.897 1.00 83.31 81 ARG A CA 1
ATOM 636 C C . ARG A 1 81 ? 7.825 3.798 -12.852 1.00 83.31 81 ARG A C 1
ATOM 638 O O . ARG A 1 81 ? 7.127 3.581 -13.841 1.00 83.31 81 ARG A O 1
ATOM 645 N N . CYS A 1 82 ? 7.681 3.124 -11.709 1.00 81.31 82 CYS A N 1
ATOM 646 C CA . CYS A 1 82 ? 6.721 2.033 -11.563 1.00 81.31 82 CYS A CA 1
ATOM 647 C C . CYS A 1 82 ? 5.311 2.485 -11.971 1.00 81.31 82 CYS A C 1
ATOM 649 O O . CYS A 1 82 ? 4.751 3.402 -11.373 1.00 81.31 82 CYS A O 1
ATOM 651 N N . SER A 1 83 ? 4.735 1.807 -12.967 1.00 81.50 83 SER A N 1
ATOM 652 C CA . SER A 1 83 ? 3.386 2.099 -13.472 1.00 81.50 83 SER A CA 1
ATOM 653 C C .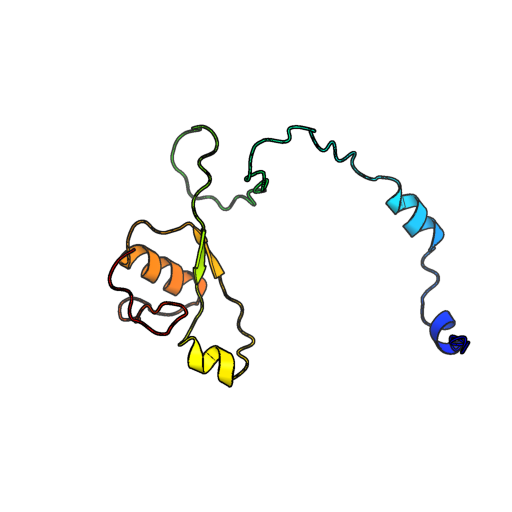 SER A 1 83 ? 2.272 1.509 -12.600 1.00 81.50 83 SER A C 1
ATOM 655 O O . SER A 1 83 ? 1.102 1.811 -12.821 1.00 81.50 83 SER A O 1
ATOM 657 N N . GLU A 1 84 ? 2.610 0.648 -11.635 1.00 88.56 84 GLU A N 1
ATOM 658 C CA . GLU A 1 84 ? 1.638 0.026 -10.737 1.00 88.56 84 GLU A CA 1
ATOM 659 C C . GLU A 1 84 ? 1.003 1.091 -9.829 1.00 88.56 84 GLU A C 1
ATOM 661 O O . GLU A 1 84 ? 1.727 1.736 -9.063 1.00 88.56 84 GLU A O 1
ATOM 666 N N . PRO A 1 85 ? -0.325 1.291 -9.866 1.00 90.12 85 PRO A N 1
ATOM 667 C CA . PRO A 1 85 ? -0.980 2.271 -9.012 1.00 90.12 85 PRO A CA 1
ATOM 668 C C . PRO A 1 85 ? -0.964 1.836 -7.541 1.00 90.12 85 PRO A C 1
ATOM 670 O O . PRO A 1 85 ? -0.915 0.648 -7.218 1.00 90.12 85 PRO A O 1
ATOM 673 N N . GLY A 1 86 ? -1.037 2.817 -6.642 1.00 93.06 86 GLY A N 1
ATOM 674 C CA . GLY A 1 86 ? -1.295 2.567 -5.226 1.00 93.06 86 GLY A CA 1
ATOM 675 C C . GLY A 1 86 ? -2.743 2.160 -4.953 1.00 93.06 86 GLY A C 1
ATOM 676 O O . GLY A 1 86 ? -3.590 2.105 -5.852 1.00 93.06 86 GLY A O 1
ATOM 677 N N . ARG A 1 87 ? -3.035 1.897 -3.681 1.00 95.19 87 ARG A N 1
ATOM 678 C CA . ARG A 1 87 ? -4.376 1.581 -3.178 1.00 95.19 87 ARG A CA 1
ATOM 679 C C . ARG A 1 87 ? -4.712 2.537 -2.044 1.00 95.19 87 ARG A C 1
ATOM 681 O O . ARG A 1 87 ? -3.916 2.698 -1.127 1.00 95.19 87 ARG A O 1
ATOM 688 N N . LEU A 1 88 ? -5.875 3.178 -2.113 1.00 95.31 88 LEU A N 1
ATOM 689 C CA . LEU A 1 88 ? -6.345 4.088 -1.072 1.00 95.31 88 LEU A CA 1
ATOM 690 C C . LEU A 1 88 ? -7.280 3.335 -0.130 1.00 95.31 88 LEU A C 1
ATOM 692 O O . LEU A 1 88 ? -8.436 3.075 -0.472 1.00 95.31 88 LEU A O 1
ATOM 696 N N . ILE A 1 89 ? -6.788 3.021 1.060 1.00 94.31 89 ILE A N 1
ATOM 697 C CA . ILE A 1 89 ? -7.515 2.253 2.069 1.00 94.31 89 ILE A CA 1
ATOM 698 C C . ILE A 1 89 ? -7.962 3.163 3.214 1.00 94.31 89 ILE A C 1
ATOM 700 O O . ILE A 1 89 ? -7.503 4.299 3.357 1.00 94.31 89 ILE A O 1
ATOM 704 N N . ARG A 1 90 ? -8.872 2.667 4.050 1.00 93.06 90 ARG A N 1
ATOM 705 C CA . ARG A 1 90 ? -9.138 3.277 5.355 1.00 93.06 90 ARG A CA 1
ATOM 706 C C . ARG A 1 90 ? -7.927 3.056 6.266 1.00 93.06 90 ARG A C 1
ATOM 708 O O . ARG A 1 90 ? -7.304 2.002 6.188 1.00 93.06 90 ARG A O 1
ATOM 715 N N . LEU A 1 91 ? -7.610 4.034 7.117 1.00 92.81 91 LEU A N 1
ATOM 716 C CA . LEU A 1 91 ? -6.545 3.921 8.110 1.00 92.81 91 LEU A CA 1
ATOM 717 C C . LEU A 1 91 ? -6.824 2.693 8.998 1.00 92.81 91 LEU A C 1
ATOM 719 O O . LEU A 1 91 ? -7.870 2.663 9.661 1.00 92.81 91 LEU A O 1
ATOM 723 N N . PRO A 1 92 ? -5.940 1.681 8.981 1.00 93.00 92 PRO A N 1
ATOM 724 C CA . PRO A 1 92 ? -6.101 0.493 9.803 1.00 93.00 92 PRO A CA 1
ATOM 725 C C . PRO A 1 92 ? -5.861 0.824 11.276 1.00 93.00 92 PRO A C 1
ATOM 727 O O . PRO A 1 92 ? -5.261 1.840 11.617 1.00 93.00 92 PRO A O 1
ATOM 730 N N . LYS A 1 93 ? -6.328 -0.046 12.168 1.00 91.62 93 LYS A N 1
ATOM 731 C CA . LYS A 1 93 ? -6.127 0.082 13.618 1.00 91.62 93 LYS A CA 1
ATOM 732 C C . LYS A 1 93 ? -4.850 -0.612 14.096 1.00 91.62 93 LYS A C 1
ATOM 734 O O . LYS A 1 93 ? -4.489 -0.473 15.260 1.00 91.62 93 LYS A O 1
ATOM 739 N N . SER A 1 94 ? -4.206 -1.411 13.241 1.00 94.00 94 SER A N 1
ATOM 740 C CA . SER A 1 94 ? -2.988 -2.156 13.576 1.00 94.00 94 SER A CA 1
ATOM 741 C C . SER A 1 94 ? -2.129 -2.471 12.349 1.00 94.00 94 SER A C 1
ATOM 743 O O . SER A 1 94 ? -2.626 -2.528 11.221 1.00 94.00 94 SER A O 1
ATOM 745 N N . LEU A 1 95 ? -0.839 -2.742 12.574 1.00 94.00 95 LEU A N 1
ATOM 746 C CA . LEU A 1 95 ? 0.097 -3.135 11.516 1.00 94.00 95 LEU A CA 1
ATOM 747 C C . LEU A 1 95 ? -0.276 -4.491 10.892 1.00 94.00 95 LEU A C 1
ATOM 749 O O . LEU A 1 95 ? -0.134 -4.690 9.689 1.00 94.00 95 LEU A O 1
ATOM 753 N N . THR A 1 96 ? -0.801 -5.418 11.695 1.00 94.81 96 THR A N 1
ATOM 754 C CA . THR A 1 96 ? -1.289 -6.720 11.219 1.00 94.81 96 THR A CA 1
ATOM 755 C C . THR A 1 96 ? -2.468 -6.556 10.263 1.00 94.81 96 THR A C 1
ATOM 757 O O . THR A 1 96 ? -2.504 -7.193 9.213 1.00 94.81 96 THR A O 1
ATOM 760 N N . GLU A 1 97 ? -3.406 -5.664 10.591 1.00 94.88 97 GLU A N 1
ATOM 761 C CA . GLU A 1 97 ? -4.529 -5.325 9.714 1.00 94.88 97 GLU A CA 1
ATOM 762 C C . GLU A 1 97 ? -4.039 -4.663 8.419 1.00 94.88 97 GLU A C 1
ATOM 764 O O . GLU A 1 97 ? -4.455 -5.075 7.338 1.00 94.88 97 GLU A O 1
ATOM 769 N N . LEU A 1 98 ? -3.087 -3.722 8.504 1.00 95.00 98 LEU A N 1
ATOM 770 C CA . LEU A 1 98 ? -2.454 -3.121 7.324 1.00 95.00 98 LEU A CA 1
ATOM 771 C C . LEU A 1 98 ? -1.858 -4.190 6.396 1.00 95.00 98 LEU A C 1
ATOM 773 O O . LEU A 1 98 ? -2.104 -4.163 5.190 1.00 95.00 98 LEU A O 1
ATOM 777 N N . LYS A 1 99 ? -1.095 -5.138 6.954 1.00 95.00 99 LYS A N 1
ATOM 778 C CA . LYS A 1 99 ? -0.490 -6.245 6.202 1.00 95.00 99 LYS A CA 1
ATOM 779 C C . LYS A 1 99 ? -1.551 -7.133 5.562 1.00 95.00 99 LYS A C 1
ATOM 781 O O . LYS A 1 99 ? -1.453 -7.408 4.373 1.00 95.00 99 LYS A O 1
ATOM 786 N N . SER A 1 100 ? -2.589 -7.520 6.302 1.00 95.75 100 SER A N 1
ATOM 787 C CA . SER A 1 100 ? -3.693 -8.324 5.758 1.00 95.75 100 SER A CA 1
ATOM 788 C C . SER A 1 100 ? -4.361 -7.632 4.566 1.00 95.75 100 SER A C 1
ATOM 790 O O . SER A 1 100 ? -4.504 -8.234 3.503 1.00 95.75 100 SER A O 1
ATOM 792 N N . ILE A 1 101 ? -4.694 -6.344 4.712 1.00 95.38 101 ILE A N 1
ATOM 793 C CA . ILE A 1 101 ? -5.313 -5.538 3.650 1.00 95.38 101 ILE A CA 1
ATOM 794 C C . ILE A 1 101 ? -4.368 -5.410 2.450 1.00 95.38 101 ILE A C 1
ATOM 796 O O . ILE A 1 101 ? -4.807 -5.531 1.306 1.00 95.38 101 ILE A O 1
ATOM 800 N N . ALA A 1 102 ? -3.075 -5.173 2.681 1.00 95.12 102 ALA A N 1
ATOM 801 C CA . ALA A 1 102 ? -2.083 -5.074 1.615 1.00 95.12 102 ALA A CA 1
ATOM 802 C C . ALA A 1 102 ? -1.946 -6.396 0.847 1.00 95.12 102 ALA A C 1
ATOM 804 O O . ALA A 1 102 ? -1.941 -6.388 -0.384 1.00 95.12 102 ALA A O 1
ATOM 805 N N . GLY A 1 103 ? -1.883 -7.523 1.556 1.00 95.25 103 GLY A N 1
ATOM 806 C CA . GLY A 1 103 ? -1.790 -8.843 0.942 1.00 95.25 103 GLY A CA 1
ATOM 807 C C . GLY A 1 103 ? -2.997 -9.170 0.064 1.00 95.25 103 GLY A C 1
ATOM 808 O O . GLY A 1 103 ? -2.824 -9.630 -1.064 1.00 95.25 103 GLY A O 1
ATOM 809 N N . GLU A 1 104 ? -4.204 -8.830 0.521 1.00 95.06 104 GLU A N 1
ATOM 810 C CA . GLU A 1 104 ? -5.440 -8.974 -0.256 1.00 95.06 104 GLU A CA 1
ATOM 811 C C . GLU A 1 104 ? -5.463 -8.051 -1.489 1.00 95.06 104 GLU A C 1
ATOM 813 O O . GLU A 1 104 ? -5.698 -8.505 -2.607 1.00 95.06 104 GLU A O 1
ATOM 818 N N . ASN A 1 105 ? -5.148 -6.762 -1.319 1.00 94.00 105 ASN A N 1
ATOM 819 C CA . ASN A 1 105 ? -5.229 -5.767 -2.396 1.00 94.00 105 ASN A CA 1
ATOM 820 C C . ASN A 1 105 ? -4.169 -5.937 -3.495 1.00 94.00 105 ASN A C 1
ATOM 822 O O . ASN A 1 105 ? -4.380 -5.503 -4.635 1.00 94.00 105 ASN A O 1
ATOM 826 N N . PHE A 1 106 ? -3.011 -6.497 -3.145 1.00 93.19 106 PHE A N 1
ATOM 827 C CA . PHE A 1 106 ? -1.888 -6.697 -4.060 1.00 93.19 106 PHE A CA 1
ATOM 828 C C . PHE A 1 106 ? -1.664 -8.173 -4.427 1.00 93.19 106 PHE A C 1
ATOM 830 O O . PHE A 1 106 ? -0.792 -8.452 -5.248 1.00 93.19 106 PHE A O 1
ATOM 837 N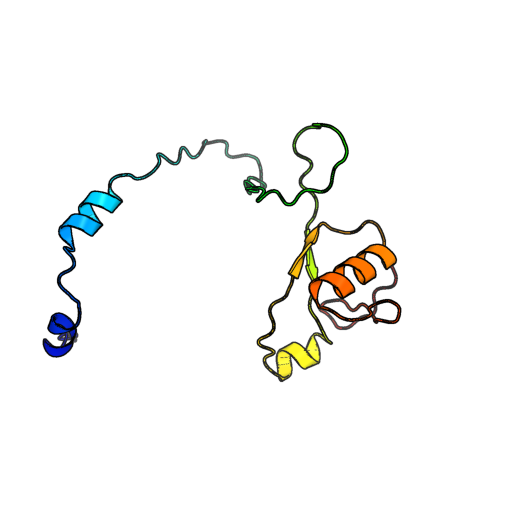 N . GLY A 1 107 ? -2.425 -9.107 -3.849 1.00 93.56 107 GLY A N 1
ATOM 838 C CA . GLY A 1 107 ? -2.361 -10.536 -4.165 1.00 93.56 107 GLY A CA 1
ATOM 839 C C . GLY A 1 107 ? -1.052 -11.218 -3.755 1.00 93.56 107 GLY A C 1
ATOM 840 O O . GLY A 1 107 ? -0.530 -12.032 -4.515 1.00 93.56 107 GLY A O 1
ATOM 841 N N . PHE A 1 108 ? -0.489 -10.878 -2.591 1.00 93.56 108 PHE A N 1
ATOM 842 C CA . PHE A 1 108 ? 0.735 -11.510 -2.074 1.00 93.56 108 PHE A CA 1
ATOM 843 C C . PHE A 1 108 ? 0.647 -11.796 -0.569 1.00 93.56 108 PHE A C 1
ATOM 845 O O . PHE A 1 108 ? -0.140 -11.179 0.140 1.00 93.56 108 PHE A O 1
ATOM 852 N N . ASP A 1 109 ? 1.471 -12.715 -0.060 1.00 94.94 109 ASP A N 1
ATOM 853 C CA . ASP A 1 109 ? 1.575 -12.931 1.387 1.00 94.94 109 ASP A CA 1
ATOM 854 C C . ASP A 1 109 ? 2.356 -11.786 2.049 1.00 94.94 109 ASP A C 1
ATOM 856 O O . ASP A 1 109 ? 3.568 -11.639 1.874 1.00 94.94 109 ASP A O 1
ATOM 860 N N . ALA A 1 110 ? 1.639 -10.969 2.815 1.00 93.81 110 ALA A N 1
ATOM 861 C CA . ALA A 1 110 ? 2.175 -9.794 3.483 1.00 93.81 110 ALA A CA 1
ATOM 862 C C . ALA A 1 110 ? 2.587 -10.040 4.946 1.00 93.81 110 ALA A C 1
ATOM 864 O O . ALA A 1 110 ? 3.020 -9.098 5.613 1.00 93.81 110 ALA A O 1
ATOM 865 N N . THR A 1 111 ? 2.497 -11.275 5.456 1.00 91.81 111 THR A N 1
ATOM 866 C CA . THR A 1 111 ? 2.796 -11.605 6.866 1.00 91.81 111 THR A CA 1
ATOM 867 C C . THR A 1 111 ? 4.186 -11.103 7.281 1.00 91.81 111 THR A C 1
ATOM 869 O O . THR A 1 111 ? 4.342 -10.382 8.273 1.00 91.81 111 THR A O 1
ATOM 872 N N . ASN A 1 112 ? 5.184 -11.376 6.439 1.00 92.94 112 ASN A N 1
ATOM 873 C CA . ASN A 1 112 ? 6.580 -10.983 6.646 1.00 92.94 112 ASN A CA 1
ATOM 874 C C . ASN A 1 112 ? 6.984 -9.730 5.851 1.00 92.94 112 ASN A C 1
ATOM 876 O O . ASN A 1 112 ? 8.171 -9.455 5.696 1.00 92.94 112 ASN A O 1
ATOM 880 N N . ALA A 1 113 ? 6.021 -8.970 5.320 1.00 93.50 113 ALA A N 1
ATOM 881 C CA . ALA A 1 113 ? 6.329 -7.752 4.581 1.00 93.50 113 ALA A CA 1
ATOM 882 C C . ALA A 1 113 ? 6.871 -6.659 5.513 1.00 93.50 113 ALA A C 1
ATOM 884 O O . ALA A 1 113 ? 6.381 -6.481 6.634 1.00 93.50 113 ALA A O 1
ATOM 885 N N . MET A 1 114 ? 7.856 -5.908 5.019 1.00 94.38 114 MET A N 1
ATOM 886 C CA . MET A 1 114 ? 8.364 -4.700 5.664 1.00 94.38 114 MET A CA 1
ATOM 887 C C . MET A 1 114 ? 7.502 -3.511 5.240 1.00 94.38 114 MET A C 1
ATOM 889 O O . MET A 1 114 ? 7.225 -3.339 4.049 1.00 94.38 114 MET A O 1
ATOM 893 N N . VAL A 1 115 ? 7.059 -2.713 6.208 1.00 95.38 115 VAL A N 1
ATOM 894 C CA . VAL A 1 115 ? 6.255 -1.511 5.964 1.00 95.38 115 VAL A CA 1
ATOM 895 C C . VAL A 1 115 ? 7.171 -0.305 6.094 1.00 95.38 115 VAL A C 1
ATOM 897 O O . VAL A 1 115 ? 7.934 -0.205 7.048 1.00 95.38 115 VAL A O 1
ATOM 900 N N . ILE A 1 116 ? 7.131 0.579 5.102 1.00 95.56 116 ILE A N 1
ATOM 901 C CA . ILE A 1 116 ? 8.068 1.692 4.967 1.00 95.56 116 ILE A CA 1
ATOM 902 C C . ILE A 1 116 ? 7.271 2.957 4.651 1.00 95.56 116 ILE A C 1
ATOM 904 O O . ILE A 1 116 ? 6.316 2.897 3.871 1.00 95.56 116 ILE A O 1
ATOM 908 N N . ASN A 1 117 ? 7.653 4.087 5.244 1.00 94.31 117 ASN A N 1
ATOM 909 C CA . ASN A 1 117 ? 7.081 5.392 4.918 1.00 94.31 117 ASN A CA 1
ATOM 910 C C . ASN A 1 117 ? 7.611 5.938 3.574 1.00 94.31 117 ASN A C 1
ATOM 912 O O . ASN A 1 117 ? 8.406 5.297 2.881 1.00 94.31 117 ASN A O 1
ATOM 916 N N . GLU A 1 118 ? 7.165 7.132 3.181 1.00 91.94 118 GLU A N 1
ATOM 917 C CA . GLU A 1 118 ? 7.585 7.756 1.920 1.00 91.94 118 GLU A CA 1
ATOM 918 C C . GLU A 1 118 ? 9.078 8.138 1.914 1.00 91.94 118 GLU A C 1
ATOM 920 O O . GLU A 1 118 ? 9.718 8.117 0.853 1.00 91.94 118 GLU A O 1
ATOM 925 N N . GLU A 1 119 ? 9.653 8.421 3.088 1.00 91.62 119 GLU A N 1
ATOM 926 C CA . GLU A 1 119 ? 11.075 8.721 3.270 1.00 91.62 119 GLU A CA 1
ATOM 927 C C . GLU A 1 119 ? 11.987 7.485 3.201 1.00 91.62 119 GLU A C 1
ATOM 929 O O . GLU A 1 119 ? 13.196 7.635 3.021 1.00 91.62 119 GLU A O 1
ATOM 934 N N . GLY A 1 120 ? 11.441 6.270 3.291 1.00 92.75 120 GLY A N 1
ATOM 935 C CA . GLY A 1 120 ? 12.233 5.038 3.309 1.00 92.75 120 GLY A CA 1
ATOM 936 C C . GLY A 1 120 ? 12.552 4.496 4.709 1.00 92.75 120 GLY A C 1
ATOM 937 O O . GLY A 1 120 ? 13.370 3.587 4.824 1.00 92.75 120 GLY A O 1
ATOM 938 N N . ALA A 1 121 ? 11.936 5.030 5.764 1.00 94.19 121 ALA A N 1
ATOM 939 C CA . ALA A 1 121 ? 12.072 4.528 7.128 1.00 94.19 121 ALA A CA 1
ATOM 940 C C . ALA A 1 121 ? 11.041 3.434 7.435 1.00 94.19 121 ALA A C 1
ATOM 942 O O . ALA A 1 121 ? 9.889 3.503 7.001 1.00 94.19 121 ALA A O 1
ATOM 943 N N . GLU A 1 122 ? 11.469 2.425 8.190 1.00 95.25 122 GLU A N 1
ATOM 944 C CA . GLU A 1 122 ? 10.606 1.338 8.645 1.00 95.25 122 GLU A CA 1
ATOM 945 C C . GLU A 1 122 ? 9.536 1.851 9.616 1.00 95.25 122 GLU A C 1
ATOM 947 O O . GLU A 1 122 ? 9.806 2.686 10.481 1.00 95.25 122 GLU A O 1
ATOM 952 N N . ILE A 1 123 ? 8.320 1.336 9.453 1.00 94.44 123 ILE A N 1
ATOM 953 C CA . ILE A 1 123 ? 7.175 1.613 10.315 1.00 94.44 123 ILE A CA 1
ATOM 954 C C . ILE A 1 123 ? 6.907 0.373 11.170 1.00 94.44 123 ILE A C 1
ATOM 956 O O . ILE A 1 123 ? 6.576 -0.693 10.644 1.00 94.44 123 ILE A O 1
ATOM 960 N N . ASP A 1 124 ? 6.990 0.533 12.487 1.00 92.56 124 ASP A N 1
ATOM 961 C CA . ASP A 1 124 ? 6.690 -0.509 13.475 1.00 92.56 124 ASP A CA 1
ATOM 962 C C . ASP A 1 124 ? 5.284 -0.378 14.099 1.00 92.56 124 ASP A C 1
ATOM 964 O O . ASP A 1 124 ? 4.775 -1.326 14.702 1.00 92.56 124 ASP A O 1
ATOM 968 N N . SER A 1 125 ? 4.630 0.774 13.922 1.00 90.56 125 SER A N 1
ATOM 969 C CA . SER A 1 125 ? 3.363 1.150 14.556 1.00 90.56 125 SER A CA 1
ATOM 970 C C . SER A 1 125 ? 2.504 2.046 13.648 1.00 90.56 125 SER A C 1
ATOM 972 O O . SER A 1 125 ? 3.020 2.707 12.752 1.00 90.56 125 SER A O 1
ATOM 974 N N . ILE A 1 126 ? 1.178 2.014 13.841 1.00 88.50 126 ILE A N 1
ATOM 975 C CA . ILE A 1 126 ? 0.192 2.808 13.076 1.00 88.50 126 ILE A CA 1
ATOM 976 C C . ILE A 1 126 ? -0.200 4.059 13.854 1.00 88.50 126 ILE A C 1
ATOM 978 O O . ILE A 1 126 ? -0.462 3.910 15.069 1.00 88.50 126 ILE A O 1
#

Foldseek 3Di:
DDDDDDDVVVVVPPPPPPPVVVVVVVVPDDPPDDPPPPDDPDDPPDDDPDDDDDDDDDDDDPPFDKDWADPDFLVCCVVVVDPDGIDIGGDDPWPCVVQVVCCVVVVHRSPVPFDADNVGDTDPTD

Sequence (126 aa):
MERADVDDTIRSKLSPVNLNEMLQNRELGHRITVPDTLDHPNAFMCNEEKHESSLQGSTKGSCSSRVSIYRGHPVIRRDMRCSEPGRLIRLPKSLTELKSIAGENFGFDATNAMVINEEGAEIDSI

Secondary structure (DSSP, 8-state):
-------HHHHTTS----HHHHHHHHT----------TT-S------------------TT----EEEE-SS-HHHHHHTT-----EEEEPPSSHHHHHHHHHHHHTS--TTPPPB-TTS-B----

Radius of gyration: 23.74 Å; chains: 1; bounding box: 43×49×58 Å

Organism: NCBI:txid153742